Protein AF-A0A519LM19-F1 (afdb_monomer_lite)

Foldseek 3Di:
DDDDDDDDLDDDDDPDPVVVVVVVVVLVPDDPVLVVCVSVVVPVCNVVSPDDPPPD

Secondary structure (DSSP, 8-state):
--PPP---------SSHHHHHHHHHHHHHS-HHHHHHHHTT-TTHHHHHHS-----

Structure (mmCIF, N/CA/C/O backbone):
data_AF-A0A519LM19-F1
#
_entry.id   AF-A0A519LM19-F1
#
loop_
_atom_site.group_PDB
_atom_site.id
_atom_site.type_symbol
_atom_site.label_atom_id
_atom_site.label_alt_id
_atom_site.label_comp_id
_atom_site.label_asym_id
_atom_site.label_entity_id
_atom_site.label_seq_id
_atom_site.pdbx_PDB_ins_code
_atom_site.Cartn_x
_atom_site.Cartn_y
_atom_site.Cartn_z
_atom_site.occupancy
_atom_site.B_iso_or_equiv
_atom_site.auth_seq_id
_atom_site.auth_comp_id
_atom_site.auth_asym_id
_atom_site.auth_atom_id
_atom_site.pdbx_PDB_model_num
ATOM 1 N N . TYR A 1 1 ? 12.277 -20.589 15.732 1.00 58.31 1 TYR A N 1
ATOM 2 C CA . TYR A 1 1 ? 11.207 -19.667 15.290 1.00 58.31 1 TYR A CA 1
ATOM 3 C C . TYR A 1 1 ? 10.307 -20.420 14.312 1.00 58.31 1 TYR A C 1
ATOM 5 O O . TYR A 1 1 ? 10.766 -20.749 13.228 1.00 58.31 1 TYR A O 1
ATOM 13 N N . LYS A 1 2 ? 9.076 -20.783 14.698 1.00 74.88 2 LYS A N 1
ATOM 14 C CA . LYS A 1 2 ? 8.132 -21.514 13.831 1.00 74.88 2 LYS A CA 1
ATOM 15 C C . LYS A 1 2 ? 7.259 -20.464 13.136 1.00 74.88 2 LYS A C 1
ATOM 17 O O . LYS A 1 2 ? 6.311 -19.970 13.739 1.00 74.88 2 LYS A O 1
ATOM 22 N N . ARG A 1 3 ? 7.643 -20.008 11.937 1.00 78.94 3 ARG A N 1
ATOM 23 C CA . ARG A 1 3 ? 6.778 -19.098 11.164 1.00 78.94 3 ARG A CA 1
ATOM 24 C C . ARG A 1 3 ? 5.473 -19.843 10.863 1.00 78.94 3 ARG A C 1
ATOM 26 O O . ARG A 1 3 ? 5.512 -21.017 10.504 1.00 78.94 3 ARG A O 1
ATOM 33 N N . ARG A 1 4 ? 4.332 -19.186 11.084 1.00 82.69 4 ARG A N 1
ATOM 34 C CA . ARG A 1 4 ? 3.029 -19.695 10.632 1.00 82.69 4 ARG A CA 1
ATOM 35 C C . ARG A 1 4 ? 2.990 -19.647 9.094 1.00 82.69 4 ARG A C 1
ATOM 37 O O . ARG A 1 4 ? 3.741 -18.847 8.528 1.00 82.69 4 ARG A O 1
ATOM 44 N N . PRO A 1 5 ? 2.164 -20.479 8.434 1.00 90.38 5 PRO A N 1
ATOM 45 C CA . PRO A 1 5 ? 1.919 -20.353 7.000 1.00 90.38 5 PRO A CA 1
ATOM 46 C C . PRO A 1 5 ? 1.559 -18.907 6.645 1.00 90.38 5 PRO A C 1
ATOM 48 O O . PRO A 1 5 ? 0.865 -18.238 7.412 1.00 90.38 5 PRO A O 1
ATOM 51 N N . VAL A 1 6 ? 2.086 -18.425 5.523 1.00 90.25 6 VAL A N 1
ATOM 52 C CA . VAL A 1 6 ? 1.768 -17.103 4.976 1.00 90.25 6 VAL A CA 1
ATOM 53 C C . VAL A 1 6 ? 0.890 -17.285 3.750 1.00 90.25 6 VAL A C 1
ATOM 55 O O . VAL A 1 6 ? 1.102 -18.215 2.975 1.00 90.25 6 VAL A O 1
ATOM 58 N N . GLU A 1 7 ? -0.077 -16.393 3.586 1.00 93.75 7 GLU A N 1
ATOM 59 C CA . GLU A 1 7 ? -1.010 -16.386 2.462 1.00 93.75 7 GLU A CA 1
ATOM 60 C C . GLU A 1 7 ? -0.847 -15.081 1.681 1.00 93.75 7 GLU A C 1
ATOM 62 O O . GLU A 1 7 ? -0.629 -14.014 2.266 1.00 93.75 7 GLU A O 1
ATOM 67 N N . LEU A 1 8 ? -0.926 -15.171 0.352 1.00 94.56 8 LEU A N 1
ATOM 68 C CA . LEU A 1 8 ? -0.933 -14.002 -0.518 1.00 94.56 8 LEU A CA 1
ATOM 69 C C . LEU A 1 8 ? -2.331 -13.380 -0.483 1.00 94.56 8 LEU A C 1
ATOM 71 O O . LEU A 1 8 ? -3.265 -13.923 -1.060 1.00 94.56 8 LEU A O 1
ATOM 75 N N . VAL A 1 9 ? -2.462 -12.247 0.203 1.00 95.81 9 VAL A N 1
ATOM 76 C CA . VAL A 1 9 ? -3.745 -11.536 0.360 1.00 95.81 9 VAL A CA 1
ATOM 77 C C . VAL A 1 9 ? -3.918 -10.366 -0.605 1.00 95.81 9 VAL A C 1
ATOM 79 O O . VAL A 1 9 ? -5.014 -9.841 -0.731 1.00 95.81 9 VAL A O 1
ATOM 82 N N . PHE A 1 10 ? -2.840 -9.914 -1.246 1.00 95.75 10 PHE A N 1
ATOM 83 C CA . PHE A 1 10 ? -2.871 -8.784 -2.167 1.00 95.75 10 PHE A CA 1
ATOM 84 C C . PHE A 1 10 ? -1.663 -8.823 -3.101 1.00 95.75 10 PHE A C 1
ATOM 86 O O . PHE A 1 10 ? -0.534 -9.040 -2.652 1.00 95.75 10 PHE A O 1
ATOM 93 N N . TYR A 1 11 ? -1.907 -8.569 -4.382 1.00 96.38 11 TYR A N 1
ATOM 94 C CA . TYR A 1 11 ? -0.892 -8.291 -5.389 1.00 96.38 11 TYR A CA 1
ATOM 95 C C . TYR A 1 11 ? -1.453 -7.270 -6.382 1.0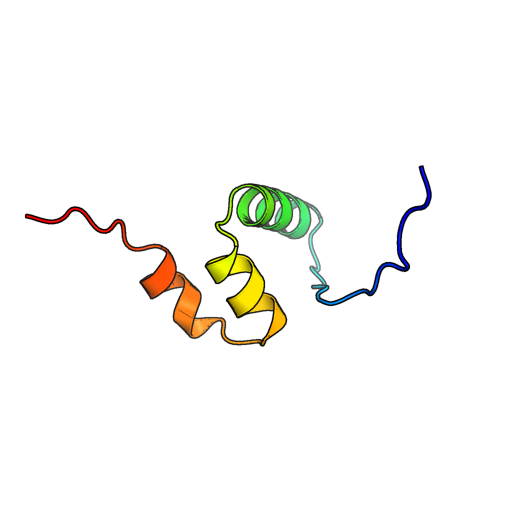0 96.38 11 TYR A C 1
ATOM 97 O O . TYR A 1 11 ? -2.667 -7.118 -6.500 1.00 96.38 11 TYR A O 1
ATOM 105 N N . TYR A 1 12 ? -0.572 -6.559 -7.077 1.00 95.44 12 TYR A N 1
ATOM 106 C CA . TYR A 1 12 ? -0.970 -5.635 -8.130 1.00 95.44 12 TYR A CA 1
ATOM 107 C C . TYR A 1 12 ? 0.104 -5.607 -9.212 1.00 95.44 12 TYR A C 1
ATOM 109 O O . TYR A 1 12 ? 1.297 -5.624 -8.901 1.00 95.44 12 TYR A O 1
ATOM 117 N N . GLU A 1 13 ? -0.322 -5.582 -10.469 1.00 96.62 13 GLU A N 1
ATOM 118 C CA . GLU A 1 13 ? 0.567 -5.590 -11.627 1.00 96.62 13 GLU A CA 1
ATOM 119 C C . GLU A 1 13 ? 0.687 -4.184 -12.216 1.00 96.62 13 GLU A C 1
ATOM 121 O O . GLU A 1 13 ? -0.290 -3.442 -12.326 1.00 96.62 13 GLU A O 1
ATOM 126 N N . PHE A 1 14 ? 1.906 -3.817 -12.602 1.00 97.06 14 PHE A N 1
ATOM 127 C CA . PHE A 1 14 ? 2.213 -2.537 -13.229 1.00 97.06 14 PHE A CA 1
ATOM 128 C C . PHE A 1 14 ? 2.982 -2.782 -14.524 1.00 97.06 14 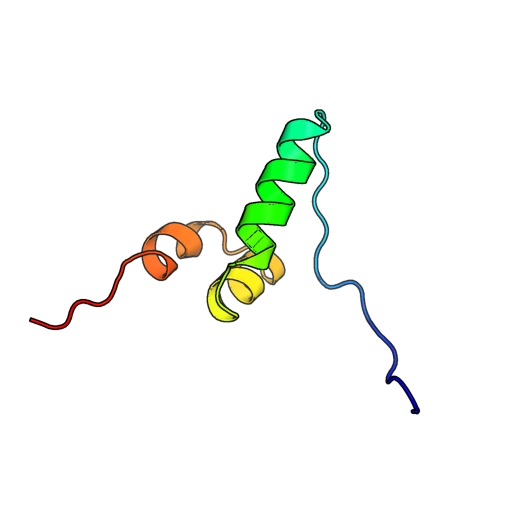PHE A C 1
ATOM 130 O O . PHE A 1 14 ? 3.810 -3.688 -14.599 1.00 97.06 14 PHE A O 1
ATOM 137 N N . ASN A 1 15 ? 2.742 -1.940 -15.528 1.00 97.56 15 ASN A N 1
ATOM 138 C CA . ASN A 1 15 ? 3.453 -2.010 -16.808 1.00 97.56 15 ASN A CA 1
ATOM 139 C C . ASN A 1 15 ? 4.842 -1.354 -16.752 1.00 97.56 15 ASN A C 1
ATOM 141 O O . ASN A 1 15 ? 5.676 -1.606 -17.617 1.00 97.56 15 ASN A O 1
ATOM 145 N N . ASP A 1 16 ? 5.087 -0.504 -15.751 1.00 97.81 16 ASP A N 1
ATOM 146 C CA . ASP A 1 16 ? 6.348 0.208 -15.550 1.00 97.81 16 ASP A CA 1
ATOM 147 C C . ASP A 1 16 ? 6.926 -0.107 -14.164 1.00 97.81 16 ASP A C 1
ATOM 149 O O . ASP A 1 16 ? 6.224 -0.076 -13.148 1.00 97.81 16 ASP A O 1
ATOM 153 N N . ILE A 1 17 ? 8.228 -0.391 -14.114 1.00 97.44 17 ILE A N 1
ATOM 154 C CA . ILE A 1 17 ? 8.922 -0.749 -12.874 1.00 97.44 17 ILE A CA 1
ATOM 155 C C . ILE A 1 17 ? 8.928 0.392 -11.848 1.00 97.44 17 ILE A C 1
ATOM 157 O O . ILE A 1 17 ? 8.830 0.139 -10.649 1.00 97.44 17 ILE A O 1
ATOM 161 N N . ASN A 1 18 ? 8.991 1.649 -12.293 1.00 98.19 18 ASN A N 1
ATOM 162 C CA . ASN A 1 18 ? 8.975 2.811 -11.410 1.00 98.19 18 ASN A CA 1
ATOM 163 C C . ASN A 1 18 ? 7.615 2.953 -10.724 1.00 98.19 18 ASN A C 1
ATOM 165 O O . ASN A 1 18 ? 7.572 3.242 -9.532 1.00 98.19 18 ASN A O 1
ATOM 169 N N . GLN A 1 19 ? 6.516 2.657 -11.429 1.00 98.00 19 GLN A N 1
ATOM 170 C CA . GLN A 1 19 ? 5.177 2.647 -10.827 1.00 98.00 19 GLN A CA 1
ATOM 171 C C . GLN A 1 19 ? 5.075 1.604 -9.709 1.00 98.00 19 GLN A C 1
ATOM 173 O O . GLN A 1 19 ? 4.570 1.912 -8.629 1.00 98.00 19 GLN A O 1
ATOM 178 N N . ALA A 1 20 ? 5.607 0.398 -9.938 1.00 97.62 20 ALA A N 1
ATOM 179 C CA . ALA A 1 20 ? 5.633 -0.653 -8.924 1.00 97.62 20 ALA A CA 1
ATOM 180 C C . ALA A 1 20 ? 6.462 -0.242 -7.696 1.00 97.62 20 ALA A C 1
ATOM 182 O O . ALA A 1 20 ? 6.004 -0.383 -6.561 1.00 97.62 20 ALA A O 1
ATOM 183 N N . ILE A 1 21 ? 7.654 0.323 -7.922 1.00 97.56 21 ILE A N 1
ATOM 184 C CA . ILE A 1 21 ? 8.550 0.803 -6.860 1.00 97.56 21 ILE A CA 1
ATOM 185 C C . ILE A 1 21 ? 7.891 1.922 -6.044 1.00 97.56 21 ILE A C 1
ATOM 187 O O . ILE A 1 21 ? 7.967 1.926 -4.812 1.00 97.56 21 ILE A O 1
ATOM 191 N N . ASP A 1 22 ? 7.254 2.885 -6.705 1.00 97.81 22 ASP A N 1
ATOM 192 C CA . ASP A 1 22 ? 6.615 4.014 -6.034 1.00 97.81 22 ASP A CA 1
ATOM 193 C C . ASP A 1 22 ? 5.400 3.564 -5.222 1.00 97.81 22 ASP A C 1
ATOM 195 O O . ASP A 1 22 ? 5.234 3.987 -4.072 1.00 97.81 22 ASP A O 1
ATOM 199 N N . PHE A 1 23 ? 4.599 2.644 -5.762 1.00 96.81 23 PHE A N 1
ATOM 200 C CA . PHE A 1 23 ? 3.477 2.058 -5.039 1.00 96.81 23 PHE A CA 1
ATOM 201 C C . PHE A 1 23 ? 3.939 1.241 -3.825 1.00 96.81 23 PHE A C 1
ATOM 203 O O . PHE A 1 23 ? 3.407 1.418 -2.727 1.00 96.81 23 PHE A O 1
ATOM 210 N N . GLU A 1 24 ? 4.980 0.415 -3.963 1.00 96.88 24 GLU A N 1
ATOM 211 C CA . GLU A 1 24 ? 5.554 -0.340 -2.843 1.00 96.88 24 GLU A CA 1
ATOM 212 C C . GLU A 1 24 ? 6.020 0.599 -1.720 1.00 96.88 24 GLU A C 1
ATOM 214 O O . GLU A 1 24 ? 5.690 0.394 -0.544 1.00 96.88 24 GLU A O 1
ATOM 219 N N . LYS A 1 25 ? 6.743 1.673 -2.070 1.00 96.38 25 LYS A N 1
ATOM 220 C CA . LYS A 1 25 ? 7.195 2.691 -1.108 1.00 96.38 25 LYS A CA 1
ATOM 221 C C . LYS A 1 25 ? 6.020 3.344 -0.381 1.00 96.38 25 LYS A C 1
ATOM 223 O O . LYS A 1 25 ? 6.091 3.514 0.840 1.00 96.38 25 LYS A O 1
ATOM 228 N N . GLN A 1 26 ? 4.943 3.679 -1.094 1.00 94.81 26 GLN A N 1
ATOM 229 C CA . GLN A 1 26 ? 3.727 4.226 -0.490 1.00 94.81 26 GLN A CA 1
ATOM 230 C C . GLN A 1 26 ? 3.095 3.222 0.484 1.00 94.81 26 GLN A C 1
ATOM 232 O O . GLN A 1 26 ? 2.925 3.541 1.665 1.00 94.81 26 GLN A O 1
ATOM 237 N N . VAL A 1 27 ? 2.812 1.997 0.025 1.00 95.81 27 VAL A N 1
ATOM 238 C CA . VAL A 1 27 ? 2.166 0.944 0.823 1.00 95.81 27 VAL A CA 1
ATOM 239 C C . VAL A 1 27 ? 2.992 0.603 2.060 1.00 95.81 27 VAL A C 1
ATOM 241 O O . VAL A 1 27 ? 2.427 0.417 3.139 1.00 95.81 27 VAL A O 1
ATOM 244 N N . LYS A 1 28 ? 4.326 0.581 1.978 1.00 94.88 28 LYS A N 1
ATOM 245 C CA . LYS A 1 28 ? 5.200 0.307 3.130 1.00 94.88 28 LYS A CA 1
ATOM 246 C C . LYS A 1 28 ? 4.902 1.229 4.317 1.00 94.88 28 LYS A C 1
ATOM 248 O O . LYS A 1 28 ? 4.789 0.732 5.439 1.00 94.88 28 LYS A O 1
ATOM 253 N N . GLY A 1 29 ? 4.704 2.525 4.060 1.00 93.44 29 GLY A N 1
ATOM 254 C CA . GLY A 1 29 ? 4.391 3.542 5.070 1.00 93.44 29 GLY A CA 1
ATOM 255 C C . GLY A 1 29 ? 2.913 3.638 5.463 1.00 93.44 29 GLY A C 1
ATOM 256 O O . GLY A 1 29 ? 2.567 4.381 6.382 1.00 93.44 29 GLY A O 1
ATOM 257 N N . TRP A 1 30 ? 2.017 2.915 4.792 1.00 95.81 30 TRP A N 1
ATOM 258 C CA . TRP A 1 30 ? 0.592 2.984 5.088 1.00 95.81 30 TRP A CA 1
ATOM 259 C C . TRP A 1 30 ? 0.229 2.352 6.428 1.00 95.81 30 TRP A C 1
ATOM 261 O O . TRP A 1 30 ? 0.769 1.323 6.846 1.00 95.81 30 TRP A O 1
ATOM 271 N N . SER A 1 31 ? -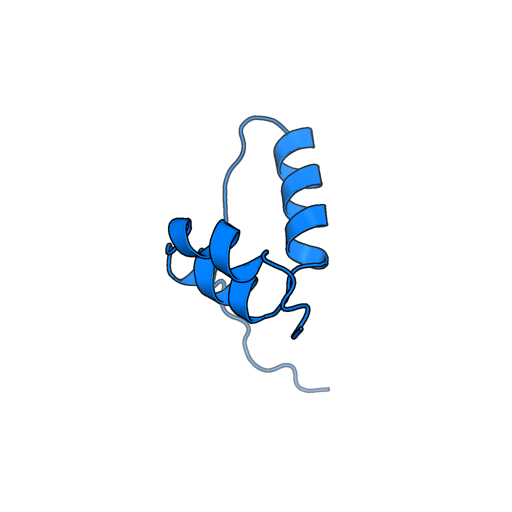0.775 2.953 7.067 1.00 94.94 31 SER A N 1
ATOM 272 C CA . SER A 1 31 ? -1.429 2.365 8.228 1.00 94.94 31 SER A CA 1
ATOM 273 C C . SER A 1 31 ? -2.098 1.041 7.856 1.00 94.94 31 SER A C 1
ATOM 275 O O . SER A 1 31 ? -2.464 0.800 6.703 1.00 94.94 31 SER A O 1
ATOM 277 N N . ARG A 1 32 ? -2.317 0.189 8.863 1.00 94.75 32 ARG A N 1
ATOM 278 C CA . ARG A 1 32 ? -2.985 -1.106 8.684 1.00 94.75 32 ARG A CA 1
ATOM 279 C C . ARG A 1 32 ? -4.335 -0.978 7.967 1.00 94.75 32 ARG A C 1
ATOM 281 O O . ARG A 1 32 ? -4.585 -1.732 7.040 1.00 94.75 32 ARG A O 1
ATOM 288 N N . LYS A 1 33 ? -5.136 0.035 8.316 1.00 95.62 33 LYS A N 1
ATOM 289 C CA . LYS A 1 33 ? -6.459 0.268 7.711 1.00 95.62 33 LYS A CA 1
ATOM 290 C C . LYS A 1 33 ? -6.397 0.526 6.205 1.00 95.62 33 LYS A C 1
ATOM 292 O O . LYS A 1 33 ? -7.254 0.053 5.475 1.00 95.62 33 LYS A O 1
ATOM 297 N N . LYS A 1 34 ? -5.386 1.262 5.729 1.00 96.06 34 LYS A N 1
ATOM 298 C CA . LYS A 1 34 ? -5.209 1.505 4.288 1.00 96.06 34 LYS A CA 1
ATOM 299 C C . LYS A 1 34 ? -4.786 0.234 3.548 1.00 96.06 34 LYS A C 1
ATOM 301 O O . LYS A 1 34 ? -5.247 -0.001 2.442 1.00 96.06 34 LYS A O 1
ATOM 306 N N . LYS A 1 35 ? -3.942 -0.597 4.171 1.00 96.62 35 LYS A N 1
ATOM 307 C CA . LYS A 1 35 ? -3.561 -1.909 3.619 1.00 96.62 35 LYS A CA 1
ATOM 308 C C . LYS A 1 35 ? -4.759 -2.855 3.553 1.00 96.62 35 LYS A C 1
ATOM 310 O O . LYS A 1 35 ? -4.961 -3.513 2.547 1.00 96.62 35 LYS A O 1
ATOM 315 N N . GLU A 1 36 ? -5.581 -2.883 4.599 1.00 97.19 36 GLU A N 1
ATOM 316 C CA . GLU A 1 36 ? -6.830 -3.651 4.609 1.00 97.19 36 GLU A CA 1
ATOM 317 C C . GLU A 1 36 ? -7.811 -3.148 3.540 1.00 97.19 36 GLU A C 1
ATOM 319 O O . GLU A 1 36 ? -8.487 -3.964 2.926 1.00 97.19 36 GLU A O 1
ATOM 324 N N . ALA A 1 37 ? -7.863 -1.841 3.262 1.00 97.19 37 ALA A N 1
ATOM 325 C CA . ALA A 1 37 ? -8.710 -1.303 2.198 1.00 97.19 37 ALA A CA 1
ATOM 326 C C . ALA A 1 37 ? -8.343 -1.872 0.817 1.00 97.19 37 ALA A C 1
ATOM 328 O O . ALA A 1 37 ? -9.229 -2.374 0.137 1.00 97.19 37 ALA A O 1
ATOM 329 N N . ILE A 1 38 ? -7.055 -1.882 0.443 1.00 96.75 38 ILE A N 1
ATOM 330 C CA . ILE A 1 38 ? -6.622 -2.446 -0.851 1.00 96.75 38 ILE A CA 1
ATOM 331 C C . ILE A 1 38 ? -6.731 -3.973 -0.913 1.00 96.75 38 ILE A C 1
ATOM 333 O O . ILE A 1 38 ? -7.016 -4.507 -1.972 1.00 96.75 38 ILE A O 1
ATOM 337 N N . ILE A 1 39 ? -6.558 -4.681 0.211 1.00 96.88 39 ILE A N 1
ATOM 338 C CA . ILE A 1 39 ? -6.776 -6.139 0.282 1.00 96.88 39 ILE A CA 1
ATOM 339 C C . ILE A 1 39 ? -8.244 -6.495 -0.010 1.00 96.88 39 ILE A C 1
ATOM 341 O O . ILE A 1 39 ? -8.518 -7.560 -0.547 1.00 96.88 39 ILE A O 1
ATOM 345 N N . ASN A 1 40 ? -9.185 -5.615 0.347 1.00 96.94 40 ASN A N 1
ATOM 346 C CA . ASN A 1 40 ? -10.622 -5.810 0.127 1.00 96.94 40 ASN A CA 1
ATOM 347 C C . ASN A 1 40 ? -11.152 -5.070 -1.118 1.00 96.94 40 ASN A C 1
ATOM 349 O O . ASN A 1 40 ? -12.358 -4.862 -1.206 1.00 96.94 40 ASN A O 1
ATOM 353 N N . ASP A 1 41 ? -10.278 -4.608 -2.019 1.00 95.81 41 ASP A N 1
ATOM 354 C CA . ASP A 1 41 ? -10.627 -3.817 -3.214 1.00 95.81 41 ASP A CA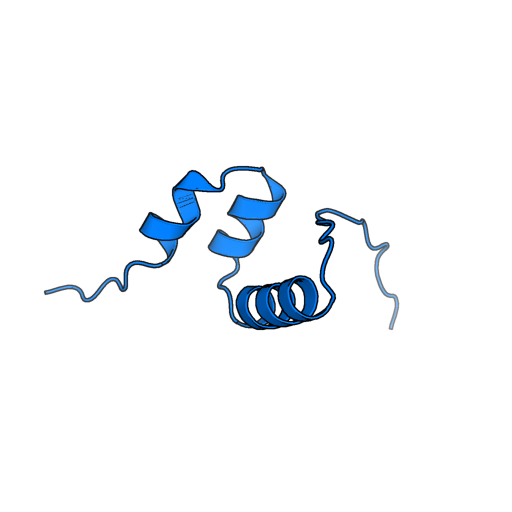 1
ATOM 355 C C . ASP A 1 41 ? -11.412 -2.509 -2.962 1.00 95.81 41 ASP A C 1
ATOM 357 O O . ASP A 1 41 ? -11.949 -1.903 -3.887 1.00 95.81 41 ASP A O 1
ATOM 361 N N . ASN A 1 42 ? -11.406 -1.989 -1.732 1.00 96.88 42 ASN A N 1
ATOM 362 C CA . ASN A 1 42 ? -12.094 -0.747 -1.354 1.00 96.88 42 ASN A CA 1
ATOM 363 C C . ASN A 1 42 ? -11.185 0.478 -1.545 1.00 96.88 42 ASN A C 1
ATOM 365 O O . ASN A 1 42 ? -10.820 1.185 -0.593 1.00 96.88 42 ASN A O 1
ATOM 369 N N . TRP A 1 43 ? -10.764 0.716 -2.784 1.00 95.06 43 TRP A N 1
ATOM 370 C CA . TRP A 1 43 ? -9.828 1.787 -3.137 1.00 95.06 43 TRP A CA 1
ATOM 371 C C . TRP A 1 43 ? -10.386 3.183 -2.837 1.00 95.06 43 TRP A C 1
ATOM 373 O O . TRP A 1 43 ? -9.633 4.081 -2.445 1.00 95.06 43 TRP A O 1
ATOM 383 N N . GLU A 1 44 ? -11.705 3.362 -2.926 1.00 96.00 44 GLU A N 1
ATOM 384 C CA . GLU A 1 44 ? -12.384 4.627 -2.631 1.00 96.00 44 GLU A CA 1
ATOM 385 C C . GLU A 1 44 ? -12.256 5.078 -1.169 1.00 96.00 44 GLU A C 1
ATOM 387 O O . GLU A 1 44 ? -12.450 6.257 -0.869 1.00 96.00 44 GLU A O 1
ATOM 392 N N . LEU A 1 45 ? -11.882 4.181 -0.250 1.00 95.25 45 LEU A N 1
ATOM 393 C CA . LEU A 1 45 ? -11.659 4.526 1.155 1.00 95.25 45 LEU A CA 1
ATOM 394 C C . LEU A 1 45 ? -10.283 5.160 1.400 1.00 95.25 45 LEU A C 1
ATOM 396 O O . LEU A 1 45 ? -10.081 5.808 2.431 1.00 95.25 45 LEU A O 1
ATOM 400 N N . LEU A 1 46 ? -9.322 5.007 0.481 1.00 93.56 46 LEU A N 1
ATOM 401 C CA . LEU A 1 46 ? -7.957 5.515 0.665 1.00 93.56 46 LEU A CA 1
ATOM 402 C C . LEU A 1 46 ? -7.880 7.033 0.894 1.00 93.56 46 LEU A C 1
ATOM 404 O O . LEU A 1 46 ? -7.129 7.434 1.794 1.00 93.56 46 LEU A O 1
ATOM 408 N N . PRO A 1 47 ? -8.622 7.895 0.164 1.00 92.88 47 PRO A N 1
ATOM 409 C CA . PRO A 1 47 ? -8.632 9.333 0.418 1.00 92.88 47 PRO A CA 1
ATOM 410 C C . PRO A 1 47 ? -9.113 9.666 1.831 1.00 92.88 47 PRO A C 1
ATOM 412 O O . PRO A 1 47 ? -8.458 10.429 2.540 1.00 92.88 47 PRO A O 1
ATOM 415 N N . GLU A 1 48 ? -10.205 9.043 2.281 1.00 93.25 48 GLU A N 1
ATOM 416 C CA . GLU A 1 48 ? -10.763 9.265 3.619 1.00 93.25 48 GLU A CA 1
ATOM 417 C C . GLU A 1 48 ? -9.797 8.798 4.713 1.00 93.25 48 GLU A C 1
ATOM 419 O O . GLU A 1 48 ? -9.514 9.526 5.664 1.00 93.25 48 GLU A O 1
ATOM 424 N N . LEU A 1 49 ? -9.197 7.619 4.539 1.00 92.31 49 LEU A N 1
ATOM 425 C CA . LEU A 1 49 ? -8.205 7.064 5.462 1.00 92.31 49 LEU A CA 1
ATOM 426 C C . LEU A 1 49 ? -6.874 7.833 5.455 1.00 92.31 49 LEU A C 1
ATOM 428 O O . LEU A 1 49 ? -6.030 7.613 6.328 1.00 92.31 49 LEU A O 1
ATOM 432 N N . SER A 1 50 ? -6.654 8.704 4.469 1.00 90.00 50 SER A N 1
ATOM 433 C CA . SER A 1 50 ? -5.480 9.577 4.374 1.00 90.00 50 SER A CA 1
ATOM 434 C C . SER A 1 50 ? -5.671 10.923 5.059 1.00 90.00 50 SER A C 1
ATOM 436 O O . SER A 1 50 ? -4.676 11.602 5.314 1.00 90.00 50 SER A 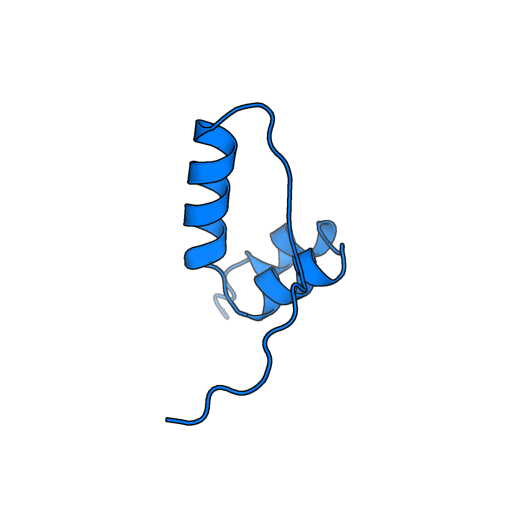O 1
ATOM 438 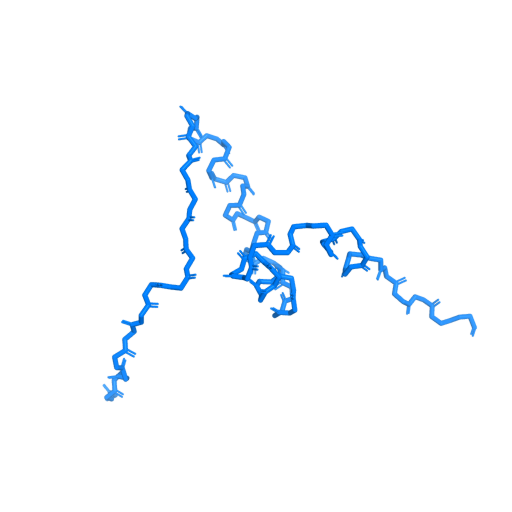N N . LYS A 1 51 ? -6.908 11.300 5.400 1.00 89.38 51 LYS A N 1
ATOM 439 C CA . LYS A 1 51 ? -7.177 12.549 6.110 1.00 89.38 51 LYS A CA 1
ATOM 440 C C . LYS A 1 51 ? -6.576 12.489 7.510 1.00 89.38 51 LYS A C 1
ATOM 442 O O . LYS A 1 51 ? -6.871 11.596 8.308 1.00 89.38 51 LYS A O 1
ATOM 447 N N . ASN A 1 52 ? -5.731 13.468 7.820 1.00 77.12 52 ASN A N 1
ATOM 448 C CA . ASN A 1 52 ? -5.207 13.632 9.164 1.00 77.12 52 ASN A CA 1
ATOM 449 C C . ASN A 1 52 ? -6.340 14.122 10.075 1.00 77.12 52 ASN A C 1
ATOM 451 O O . ASN A 1 52 ? -6.935 15.171 9.829 1.00 77.12 52 ASN A O 1
ATOM 455 N N . ARG A 1 53 ? -6.649 13.365 11.131 1.00 68.88 53 ARG A N 1
ATOM 456 C CA . ARG A 1 53 ? -7.621 13.779 12.146 1.00 68.88 53 ARG A CA 1
ATOM 457 C C . ARG A 1 53 ? -6.944 14.756 13.100 1.00 68.88 53 ARG A C 1
ATOM 459 O O . ARG A 1 53 ? -6.682 14.415 14.250 1.00 68.88 53 ARG A O 1
ATOM 466 N N . MET A 1 54 ? -6.661 15.970 12.637 1.00 65.38 54 MET A N 1
ATOM 467 C CA . MET A 1 54 ? -6.449 17.072 13.570 1.00 65.38 54 MET A CA 1
ATOM 468 C C . MET A 1 54 ? -7.805 17.350 14.220 1.00 65.38 54 MET A C 1
ATOM 470 O O . MET A 1 54 ? -8.676 17.971 13.615 1.00 65.38 54 MET A O 1
ATOM 474 N N . LYS A 1 55 ? -8.026 16.794 15.418 1.00 57.44 55 LYS A N 1
ATOM 475 C CA . LYS A 1 55 ? -9.126 17.242 16.273 1.00 57.44 55 LYS A CA 1
ATOM 476 C C . LYS A 1 55 ? -8.875 18.721 16.570 1.00 57.44 55 LYS A C 1
ATOM 478 O O . LYS A 1 55 ? -7.786 19.065 17.025 1.00 57.44 55 LYS A O 1
ATOM 483 N N . LYS A 1 56 ? -9.857 19.553 16.236 1.00 48.66 56 LYS A N 1
ATOM 484 C CA . LYS A 1 56 ? -9.945 20.936 16.697 1.00 48.66 56 LYS A CA 1
ATOM 485 C C . LYS A 1 56 ? -10.296 20.954 18.181 1.00 48.66 56 LYS A C 1
ATOM 487 O O . LYS A 1 56 ? -10.989 20.000 18.610 1.00 48.66 56 LYS A O 1
#

pLDDT: mean 91.04, std 11.14, range [48.66, 98.19]

Sequence (56 aa):
YKRRPVELVFYYEFNDINQAIDFEKQVKGWSRKKKEAIINDNWELLPELSKNRMKK

Radius of gyration: 14.24 Å; chains: 1; bounding box: 24×42×34 Å